Protein AF-A0A4Y2R152-F1 (afdb_monomer_lite)

Radius of gyration: 21.33 Å; chains: 1; bounding box: 51×37×57 Å

Structure (mmCIF, N/CA/C/O backbone):
data_AF-A0A4Y2R152-F1
#
_entry.id   AF-A0A4Y2R152-F1
#
loop_
_atom_site.group_PDB
_atom_site.id
_atom_site.type_symbol
_atom_site.label_atom_id
_atom_site.label_alt_id
_atom_site.label_comp_id
_atom_site.label_asym_id
_atom_site.label_entity_id
_atom_site.label_seq_id
_atom_site.pdbx_PDB_ins_code
_atom_site.Cartn_x
_atom_site.Cartn_y
_atom_site.Cartn_z
_atom_site.occupancy
_atom_site.B_iso_or_equiv
_atom_site.auth_seq_id
_atom_site.auth_comp_id
_atom_site.auth_asym_id
_atom_site.auth_atom_id
_atom_site.pdbx_PDB_model_num
ATOM 1 N N . MET A 1 1 ? 1.418 16.560 16.312 1.00 40.25 1 MET A N 1
ATOM 2 C CA . MET A 1 1 ? 2.586 15.741 16.693 1.00 40.25 1 MET A CA 1
ATOM 3 C C . MET A 1 1 ? 2.207 14.306 16.351 1.00 40.25 1 MET A C 1
ATOM 5 O O . MET A 1 1 ? 1.566 13.655 17.155 1.00 40.25 1 MET A O 1
ATOM 9 N N . PHE A 1 2 ? 2.409 13.888 15.096 1.00 43.62 2 PHE A N 1
ATOM 10 C CA . PHE A 1 2 ? 2.055 12.534 14.655 1.00 43.62 2 PHE A CA 1
ATOM 11 C C . PHE A 1 2 ? 3.005 11.561 15.354 1.00 43.62 2 PHE A C 1
ATOM 13 O O . PHE A 1 2 ? 4.214 11.635 15.132 1.00 43.62 2 PHE A O 1
ATOM 20 N N . GLU A 1 3 ? 2.497 10.701 16.233 1.00 47.91 3 GLU A N 1
ATOM 21 C CA . GLU A 1 3 ? 3.301 9.634 16.822 1.00 47.91 3 GLU A CA 1
ATOM 22 C C . GLU A 1 3 ? 3.741 8.661 15.717 1.00 47.91 3 GLU A C 1
ATOM 24 O O . GLU A 1 3 ? 3.000 7.798 15.260 1.00 47.91 3 GLU A O 1
ATOM 29 N N . VAL A 1 4 ? 4.968 8.867 15.239 1.00 63.56 4 VAL A N 1
ATOM 30 C CA . VAL A 1 4 ? 5.938 7.840 14.827 1.00 63.56 4 VAL A CA 1
ATOM 31 C C . VAL A 1 4 ? 5.368 6.663 14.007 1.00 63.56 4 VAL A C 1
ATOM 33 O O . VAL A 1 4 ? 5.705 5.505 14.231 1.00 63.56 4 VAL A O 1
ATOM 36 N N . GLY A 1 5 ? 4.559 6.943 12.980 1.00 70.25 5 GLY A N 1
ATOM 37 C CA . GLY A 1 5 ? 4.164 5.956 11.963 1.00 70.25 5 GLY A CA 1
ATOM 38 C C . GLY A 1 5 ? 2.904 5.142 12.239 1.00 70.25 5 GLY A C 1
ATOM 39 O O . GLY A 1 5 ? 2.710 4.129 11.572 1.00 70.25 5 GLY A O 1
ATOM 40 N N . LYS A 1 6 ? 2.044 5.568 13.167 1.00 85.50 6 LYS A N 1
ATOM 41 C CA . LYS A 1 6 ? 0.683 5.037 13.300 1.00 85.50 6 LYS A CA 1
ATOM 42 C C . LYS A 1 6 ? -0.339 6.159 13.120 1.00 85.50 6 LYS A C 1
ATOM 44 O O . LYS A 1 6 ? -0.230 7.201 13.759 1.00 85.50 6 LYS A O 1
ATOM 49 N N . LEU A 1 7 ? -1.340 5.927 12.278 1.00 86.75 7 LEU A N 1
ATOM 50 C CA . LEU A 1 7 ? -2.557 6.731 12.209 1.00 86.75 7 LEU A CA 1
ATOM 51 C C .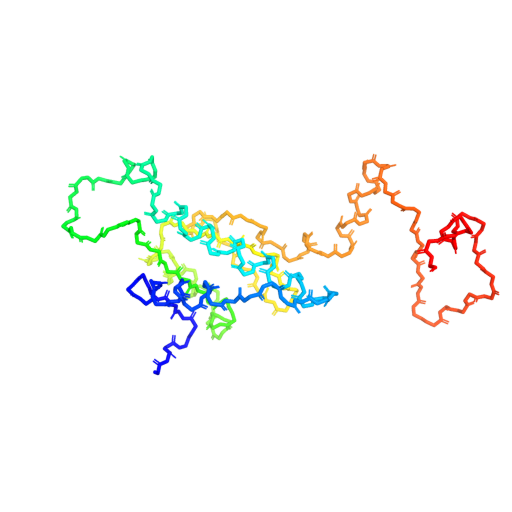 LEU A 1 7 ? -3.688 5.897 12.812 1.00 86.75 7 LEU A C 1
ATOM 53 O O . LEU A 1 7 ? -3.986 4.817 12.302 1.00 86.75 7 LEU A O 1
ATOM 57 N N . SER A 1 8 ? -4.259 6.358 13.922 1.00 86.38 8 SER A N 1
ATOM 58 C CA . SER A 1 8 ? -5.333 5.643 14.613 1.00 86.38 8 SER A CA 1
ATOM 59 C C . SER A 1 8 ? -6.694 5.869 13.959 1.00 86.38 8 SER A C 1
ATOM 61 O O . SER A 1 8 ? -6.887 6.885 13.283 1.00 86.38 8 SER A O 1
ATOM 63 N N . ASP A 1 9 ? -7.648 4.981 14.240 1.00 84.75 9 ASP A N 1
ATOM 64 C CA . ASP A 1 9 ? -9.038 5.066 13.758 1.00 84.75 9 ASP A CA 1
ATOM 65 C C . ASP A 1 9 ? -9.694 6.451 13.967 1.00 84.75 9 ASP A C 1
ATOM 67 O O . ASP A 1 9 ? -10.354 6.980 13.071 1.00 84.75 9 ASP A O 1
ATOM 71 N N . GLU A 1 10 ? -9.426 7.102 15.104 1.00 84.56 10 GLU A N 1
ATOM 72 C CA . GLU A 1 10 ? -9.944 8.443 15.433 1.00 84.56 10 GLU A CA 1
ATOM 73 C C . GLU A 1 10 ? -9.416 9.533 14.486 1.00 84.56 10 GLU A C 1
ATOM 75 O O . GLU A 1 10 ? -10.119 10.465 14.099 1.00 84.56 10 GLU A O 1
ATOM 80 N N . SER A 1 11 ? -8.147 9.420 14.091 1.00 86.12 11 SER A N 1
ATOM 81 C CA . SER A 1 11 ? -7.490 10.371 13.185 1.00 86.12 11 SER A CA 1
ATOM 82 C C . SER A 1 11 ? -7.744 10.073 11.704 1.00 86.12 11 SER A C 1
ATOM 84 O O . SER A 1 11 ? -7.442 10.899 10.840 1.00 86.12 11 SER A O 1
ATOM 86 N N . LEU A 1 12 ? -8.319 8.907 11.410 1.00 87.44 12 LEU A N 1
ATOM 87 C CA . LEU A 1 12 ? -8.522 8.407 10.060 1.00 87.44 12 LEU A CA 1
ATOM 88 C C . LEU A 1 12 ? -9.594 9.196 9.302 1.00 87.44 12 LEU A C 1
ATOM 90 O O . LEU A 1 12 ? -9.449 9.415 8.105 1.00 87.44 12 LEU A O 1
ATOM 94 N N . GLU A 1 13 ? -10.625 9.697 9.990 1.00 86.62 13 GLU A N 1
ATOM 95 C CA . GLU A 1 13 ? -11.673 10.510 9.353 1.00 86.62 13 GLU A CA 1
ATOM 96 C C . GLU A 1 13 ? -11.115 11.843 8.836 1.00 86.62 13 GLU A C 1
ATOM 98 O O . GLU A 1 13 ? -11.356 12.227 7.694 1.00 86.62 13 GLU A O 1
ATOM 103 N N . SER A 1 14 ? -10.282 12.508 9.642 1.00 89.00 14 SER A N 1
ATOM 104 C CA . SER A 1 14 ? -9.579 13.731 9.232 1.00 89.00 14 SER A CA 1
ATOM 105 C C . SER A 1 14 ? -8.681 13.479 8.015 1.00 89.00 14 SER A C 1
ATOM 107 O O . SER A 1 14 ? -8.673 14.256 7.062 1.00 89.00 14 SER A O 1
ATOM 109 N N . PHE A 1 15 ? -7.981 12.343 7.997 1.00 88.31 15 PHE A N 1
ATOM 110 C CA . PHE A 1 15 ? -7.154 11.944 6.861 1.00 88.31 15 PHE A CA 1
ATOM 111 C C . PHE A 1 15 ? -7.967 11.693 5.583 1.00 88.31 15 PHE A C 1
ATOM 113 O O . PHE A 1 15 ? -7.545 12.119 4.511 1.00 88.31 15 PHE A O 1
ATOM 120 N N . LEU A 1 16 ? -9.139 11.055 5.680 1.00 87.75 16 LEU A N 1
ATOM 121 C CA . LEU A 1 16 ? -10.025 10.841 4.529 1.00 87.75 16 LEU A CA 1
ATOM 122 C C . LEU A 1 16 ? -10.530 12.164 3.941 1.00 87.75 16 LEU A C 1
ATOM 124 O O . LEU A 1 16 ? -10.544 12.311 2.720 1.00 87.75 16 LEU A O 1
ATOM 128 N N . VAL A 1 17 ? -10.874 13.135 4.794 1.00 87.62 17 VAL A N 1
ATOM 129 C CA . VAL A 1 17 ? -11.277 14.483 4.361 1.00 87.62 17 VAL A CA 1
ATOM 130 C C . VAL A 1 17 ? -10.134 15.199 3.637 1.00 87.62 17 VAL A C 1
ATOM 132 O O . VAL A 1 17 ? -10.364 15.861 2.628 1.00 87.62 17 VAL A O 1
ATOM 135 N N . GLU A 1 18 ? -8.890 15.068 4.107 1.00 87.12 18 GLU A N 1
ATOM 136 C CA . GLU A 1 18 ? -7.734 15.631 3.395 1.00 87.12 18 GLU A CA 1
ATOM 137 C C . GLU A 1 18 ? -7.451 14.906 2.069 1.00 87.12 18 GLU A C 1
ATOM 139 O O . GLU A 1 18 ? -7.134 15.563 1.078 1.00 87.12 18 GLU A O 1
ATOM 144 N N . LEU A 1 19 ? -7.617 13.577 2.012 1.00 85.44 19 LEU A N 1
ATOM 145 C CA . LEU A 1 19 ? -7.485 12.806 0.770 1.00 85.44 19 LEU A CA 1
ATOM 146 C C . LEU A 1 19 ? -8.536 13.194 -0.281 1.00 85.44 19 LEU A C 1
ATOM 148 O O . LEU A 1 19 ? -8.256 13.117 -1.474 1.00 85.44 19 LEU A O 1
ATOM 152 N N . GLU A 1 20 ? -9.730 13.621 0.131 1.00 83.12 20 GLU A N 1
ATOM 153 C CA . GLU A 1 20 ? -10.797 14.053 -0.781 1.00 83.12 20 GLU A CA 1
ATOM 154 C C . GLU A 1 20 ? -10.487 15.385 -1.480 1.00 83.12 20 GLU A C 1
ATOM 156 O O . GLU A 1 20 ? -10.918 15.613 -2.609 1.00 83.12 20 GLU A O 1
ATOM 161 N N . LYS A 1 21 ? -9.673 16.246 -0.859 1.00 83.19 21 LYS A N 1
ATOM 162 C CA . LYS A 1 21 ? -9.247 17.524 -1.457 1.00 83.19 21 LYS A CA 1
ATOM 163 C C . LYS A 1 21 ? -8.238 17.349 -2.591 1.00 83.19 21 LYS A C 1
ATOM 165 O O . LYS A 1 21 ? -7.894 18.323 -3.263 1.00 83.19 21 LYS A O 1
ATOM 170 N N . ILE A 1 22 ? -7.725 16.138 -2.784 1.00 75.50 22 ILE A N 1
ATOM 171 C CA . ILE A 1 22 ? -6.732 15.847 -3.804 1.00 75.50 22 ILE A CA 1
ATOM 172 C C . ILE A 1 22 ? -7.417 15.826 -5.177 1.00 75.50 22 ILE A C 1
ATOM 174 O O . ILE A 1 22 ? -8.152 14.901 -5.512 1.00 75.50 22 ILE A O 1
ATOM 178 N N . ALA A 1 23 ? -7.176 16.865 -5.976 1.00 63.66 23 ALA A N 1
ATOM 179 C CA . ALA A 1 23 ? -7.683 16.967 -7.340 1.00 63.66 23 ALA A CA 1
ATOM 180 C C . ALA A 1 23 ? -6.833 16.140 -8.327 1.00 63.66 23 ALA A C 1
ATOM 182 O O . ALA A 1 23 ? -5.605 16.103 -8.220 1.00 63.66 23 ALA A O 1
ATOM 183 N N . ASP A 1 24 ? -7.488 15.525 -9.319 1.00 65.12 24 ASP A N 1
ATOM 184 C CA . ASP A 1 24 ? -6.868 14.761 -10.416 1.00 65.12 24 ASP A CA 1
ATOM 185 C C . ASP A 1 24 ? -6.163 15.705 -11.409 1.00 65.12 24 ASP A C 1
ATOM 187 O O . ASP A 1 24 ? -6.684 16.042 -12.470 1.00 65.12 24 ASP A O 1
ATOM 191 N N . VAL A 1 25 ? -4.998 16.225 -11.011 1.00 63.81 25 VAL A N 1
ATOM 192 C CA . VAL A 1 25 ? -4.198 17.189 -11.799 1.00 63.81 25 VAL A CA 1
ATOM 193 C C . VAL A 1 25 ? -2.814 16.615 -12.147 1.00 63.81 25 VAL A C 1
ATOM 195 O O . VAL A 1 25 ? -1.898 17.335 -12.533 1.00 63.81 25 VAL A O 1
ATOM 198 N N . GLY A 1 26 ? -2.616 15.304 -11.986 1.00 64.62 26 GLY A N 1
ATOM 199 C CA . GLY A 1 26 ? -1.330 14.657 -12.241 1.00 64.62 26 GLY A CA 1
ATOM 200 C C . GLY A 1 26 ? -1.158 14.202 -13.685 1.00 64.62 26 GLY A C 1
ATOM 201 O O . GLY A 1 26 ? -1.952 13.411 -14.185 1.00 64.62 26 GLY A O 1
ATOM 202 N N . GLU A 1 27 ? -0.058 14.593 -14.327 1.00 73.81 27 GLU A N 1
ATOM 203 C CA . GLU A 1 27 ? 0.436 13.928 -15.537 1.00 73.81 27 GLU A CA 1
ATOM 204 C C . GLU A 1 27 ? 1.519 12.889 -15.191 1.00 73.81 27 GLU A C 1
ATOM 206 O O . GLU A 1 27 ? 2.280 13.034 -14.231 1.00 73.81 27 GLU A O 1
ATOM 211 N N . GLY A 1 28 ? 1.599 11.812 -15.978 1.00 78.44 28 GLY A N 1
ATOM 212 C CA . GLY A 1 28 ? 2.668 10.814 -15.869 1.00 78.44 28 GLY A CA 1
ATOM 213 C C . GLY A 1 28 ? 2.684 10.044 -14.541 1.00 78.44 28 GLY A C 1
ATOM 214 O O . GLY A 1 28 ? 1.696 9.420 -14.156 1.00 78.44 28 GLY A O 1
ATOM 215 N N . GLU A 1 29 ? 3.832 10.035 -13.857 1.00 72.75 29 GLU A N 1
ATOM 216 C CA . GLU A 1 29 ? 4.016 9.310 -12.589 1.00 72.75 29 GLU A CA 1
ATOM 217 C C . GLU A 1 29 ? 3.182 9.895 -11.443 1.00 72.75 29 GLU A C 1
ATOM 219 O O . GLU A 1 29 ? 2.709 9.139 -10.597 1.00 72.75 29 GLU A O 1
ATOM 224 N N . ALA A 1 30 ? 2.927 11.209 -11.452 1.00 76.94 30 ALA A N 1
ATOM 225 C CA . ALA A 1 30 ? 2.092 11.871 -10.450 1.00 76.94 30 ALA A CA 1
ATOM 226 C C . ALA A 1 30 ? 0.670 11.292 -10.429 1.00 76.94 30 ALA A C 1
ATOM 228 O O . ALA A 1 30 ? 0.124 11.032 -9.359 1.00 76.94 30 ALA A O 1
ATOM 229 N N . ARG A 1 31 ? 0.116 10.990 -11.611 1.00 80.88 31 ARG A N 1
ATOM 230 C CA . ARG A 1 31 ? -1.199 10.352 -11.755 1.00 80.88 31 ARG A CA 1
ATOM 231 C C . ARG A 1 31 ? -1.295 9.018 -11.027 1.00 80.88 31 ARG A C 1
ATOM 233 O O . ARG A 1 31 ? -2.276 8.759 -10.347 1.00 80.88 31 ARG A O 1
ATOM 240 N N . ARG A 1 32 ? -0.243 8.198 -11.101 1.00 79.50 32 ARG A N 1
ATOM 241 C CA . ARG A 1 32 ? -0.225 6.886 -10.437 1.00 79.50 32 ARG A CA 1
ATOM 242 C C . ARG A 1 32 ? -0.304 7.024 -8.922 1.00 79.50 32 ARG A C 1
ATOM 244 O O . ARG A 1 32 ? -1.004 6.252 -8.278 1.00 79.50 32 ARG A O 1
ATOM 251 N N . TYR A 1 33 ? 0.380 8.013 -8.349 1.00 80.94 33 TYR A N 1
ATOM 252 C CA . TYR A 1 33 ? 0.277 8.283 -6.915 1.00 80.94 33 TYR A CA 1
ATOM 253 C C . TYR A 1 33 ? -1.129 8.751 -6.522 1.00 80.94 33 TYR A C 1
ATOM 255 O O . TYR A 1 33 ? -1.612 8.347 -5.465 1.00 80.94 33 TYR A O 1
ATOM 263 N N . PHE A 1 34 ? -1.808 9.523 -7.377 1.00 83.12 34 PHE A N 1
ATOM 264 C CA . PHE A 1 34 ? -3.213 9.882 -7.171 1.00 83.12 34 PHE A CA 1
ATOM 265 C C . PHE A 1 34 ? -4.129 8.658 -7.209 1.00 83.12 34 PHE A C 1
ATOM 267 O O . PHE A 1 34 ? -4.896 8.451 -6.270 1.00 83.12 34 PHE A O 1
ATOM 274 N N . ASP A 1 35 ? -3.983 7.795 -8.215 1.00 82.25 35 ASP A N 1
ATOM 275 C CA . ASP A 1 35 ? -4.747 6.547 -8.317 1.00 82.25 35 ASP A CA 1
ATOM 276 C C . ASP A 1 35 ? -4.546 5.662 -7.0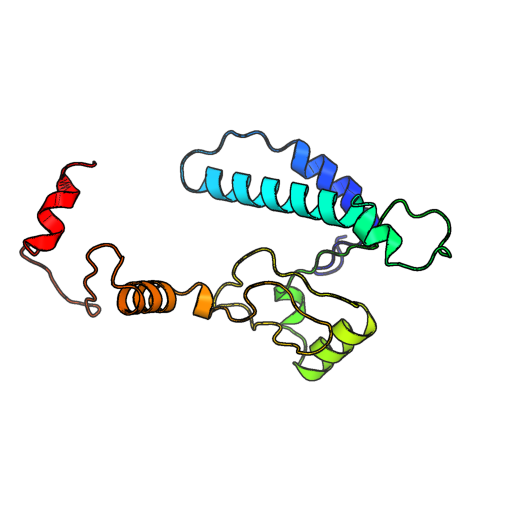72 1.00 82.25 35 ASP A C 1
ATOM 278 O O . ASP A 1 35 ? -5.497 5.097 -6.528 1.00 82.25 35 ASP A O 1
ATOM 282 N N . HIS A 1 36 ? -3.310 5.575 -6.568 1.00 83.81 36 HIS A N 1
ATOM 283 C CA . HIS A 1 36 ? -2.998 4.845 -5.339 1.00 83.81 36 HIS A CA 1
ATOM 284 C C . HIS A 1 36 ? -3.632 5.480 -4.095 1.00 83.81 36 HIS A C 1
ATOM 286 O O . HIS A 1 36 ? -4.157 4.756 -3.249 1.00 83.81 36 HIS A O 1
ATOM 292 N N . ALA A 1 37 ? -3.618 6.809 -3.978 1.00 84.12 37 ALA A N 1
ATOM 293 C CA . ALA A 1 37 ? -4.240 7.519 -2.863 1.00 84.12 37 ALA A CA 1
ATOM 294 C C . ALA A 1 37 ? -5.769 7.343 -2.849 1.00 84.12 37 ALA A C 1
ATOM 296 O O . ALA A 1 37 ? -6.351 7.083 -1.795 1.00 84.12 37 ALA A O 1
ATOM 297 N N . LEU A 1 38 ? -6.410 7.407 -4.020 1.00 85.62 38 LEU A N 1
ATOM 298 C CA . LEU A 1 38 ? -7.844 7.151 -4.176 1.00 85.62 38 LEU A CA 1
ATOM 299 C C . LEU A 1 38 ? -8.195 5.695 -3.847 1.00 85.62 38 LEU A C 1
ATOM 301 O O . LEU A 1 38 ? -9.127 5.443 -3.089 1.00 85.62 38 LEU A O 1
ATOM 305 N N . SER A 1 39 ? -7.404 4.734 -4.333 1.00 86.88 39 SER A N 1
ATOM 306 C CA . SER A 1 39 ? -7.598 3.315 -4.013 1.00 86.88 39 SER A CA 1
ATOM 307 C C . SER A 1 39 ? -7.443 3.032 -2.514 1.00 86.88 39 SER A C 1
ATOM 309 O O . SER A 1 39 ? -8.229 2.272 -1.939 1.00 86.88 39 SER A O 1
ATOM 311 N N . LEU A 1 40 ? -6.481 3.683 -1.850 1.00 87.25 40 LEU A N 1
ATOM 312 C CA . LEU A 1 40 ? -6.315 3.602 -0.400 1.00 87.25 40 LEU A CA 1
ATOM 313 C C . LEU A 1 40 ? -7.543 4.157 0.333 1.00 87.25 40 LEU A C 1
ATOM 315 O O . LEU A 1 40 ? -8.053 3.493 1.235 1.00 87.25 40 LEU A O 1
ATOM 319 N N . ARG A 1 41 ? -8.044 5.331 -0.074 1.00 87.88 41 ARG A N 1
ATOM 320 C CA . ARG A 1 41 ? -9.266 5.936 0.481 1.00 87.88 41 ARG A CA 1
ATOM 321 C C . ARG A 1 41 ? -10.448 4.980 0.372 1.00 87.88 41 ARG A C 1
ATOM 323 O O . ARG A 1 41 ? -11.088 4.689 1.378 1.00 87.88 41 ARG A O 1
ATOM 330 N N . ASP A 1 42 ? -10.717 4.480 -0.828 1.00 88.50 42 ASP A N 1
ATOM 331 C CA . ASP A 1 42 ? -11.870 3.617 -1.088 1.00 88.50 42 ASP A CA 1
ATOM 332 C C . ASP A 1 42 ? -11.776 2.318 -0.285 1.00 88.50 42 ASP A C 1
ATOM 334 O O . ASP A 1 42 ? -12.774 1.848 0.259 1.00 88.50 42 ASP A O 1
ATOM 338 N N . THR A 1 43 ? -10.563 1.787 -0.117 1.00 88.88 43 THR A N 1
ATOM 339 C CA . THR A 1 43 ? -10.330 0.604 0.716 1.00 88.88 43 THR A CA 1
ATOM 340 C C . THR A 1 43 ? -10.574 0.881 2.195 1.00 88.88 43 THR A C 1
ATOM 342 O O . THR A 1 43 ? -11.235 0.089 2.859 1.00 88.88 43 THR A O 1
ATOM 345 N N . ILE A 1 44 ? -10.090 2.009 2.721 1.00 88.75 44 ILE A N 1
ATOM 346 C CA . ILE A 1 44 ? -10.346 2.414 4.109 1.00 88.75 44 ILE A CA 1
ATOM 347 C C . ILE A 1 44 ? -11.852 2.577 4.347 1.00 88.75 44 ILE A C 1
ATOM 349 O O . ILE A 1 44 ? -12.386 2.057 5.325 1.00 88.75 44 ILE A O 1
ATOM 353 N N . VAL A 1 45 ? -12.548 3.268 3.441 1.00 88.06 45 VAL A N 1
ATOM 354 C CA . VAL A 1 45 ? -13.999 3.481 3.527 1.00 88.06 45 VAL A CA 1
ATOM 355 C C . VAL A 1 45 ? -14.742 2.148 3.483 1.00 88.06 45 VAL A C 1
ATOM 357 O O . VAL A 1 45 ? -15.632 1.926 4.303 1.00 88.06 45 VAL A O 1
ATOM 360 N N . PHE A 1 46 ? -14.351 1.248 2.579 1.00 88.25 46 PHE A N 1
ATOM 361 C CA . PHE A 1 46 ? -14.920 -0.092 2.485 1.00 88.25 46 PHE A CA 1
ATOM 362 C C . PHE A 1 46 ? -14.716 -0.880 3.781 1.00 88.25 46 PHE A C 1
ATOM 364 O O . PHE A 1 46 ? -15.681 -1.385 4.342 1.00 88.25 46 PHE A O 1
ATOM 371 N N . LEU A 1 47 ? -13.490 -0.943 4.303 1.00 86.56 47 LEU A N 1
ATOM 372 C CA . LEU A 1 47 ? -13.190 -1.698 5.522 1.00 86.56 47 LEU A CA 1
ATOM 373 C C . LEU A 1 47 ? -13.947 -1.165 6.746 1.00 86.56 47 LEU A C 1
ATOM 375 O O . LEU A 1 47 ? -14.395 -1.961 7.566 1.00 86.56 47 LEU A O 1
ATOM 379 N N . ARG A 1 48 ? -14.130 0.158 6.862 1.00 84.25 48 ARG A N 1
ATOM 380 C CA . ARG A 1 48 ? -14.848 0.763 7.997 1.00 84.25 48 ARG A CA 1
ATOM 381 C C . ARG A 1 48 ? -16.364 0.636 7.894 1.00 84.25 48 ARG A C 1
ATOM 383 O O . ARG A 1 48 ? -17.011 0.432 8.916 1.00 84.25 48 ARG A O 1
ATOM 390 N N . ARG A 1 49 ? -16.927 0.806 6.692 1.00 83.75 49 ARG A N 1
ATOM 391 C CA . ARG A 1 49 ? -18.378 0.956 6.472 1.00 83.75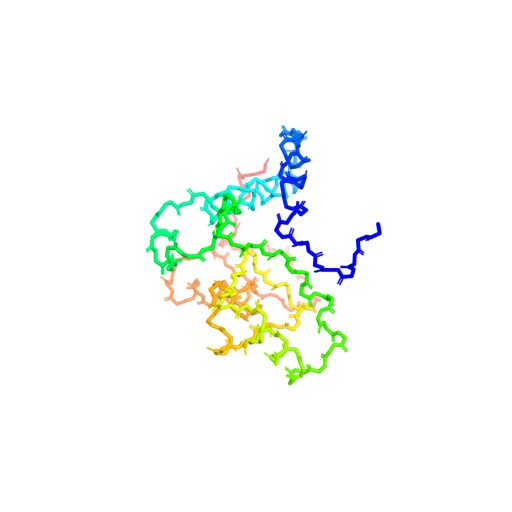 49 ARG A CA 1
ATOM 392 C C . ARG A 1 49 ? -19.056 -0.289 5.898 1.00 83.75 49 ARG A C 1
ATOM 394 O O . ARG A 1 49 ? -20.249 -0.228 5.615 1.00 83.75 49 ARG A O 1
ATOM 401 N N . ASN A 1 50 ? -18.337 -1.394 5.690 1.00 84.19 50 ASN A N 1
ATOM 402 C CA . ASN A 1 50 ? -18.946 -2.615 5.169 1.00 84.19 50 ASN A CA 1
ATOM 403 C C . ASN A 1 50 ? -19.766 -3.329 6.268 1.00 84.19 50 ASN A C 1
ATOM 405 O O . ASN A 1 50 ? -19.180 -3.855 7.219 1.00 84.19 50 ASN A O 1
ATOM 409 N N . PRO A 1 51 ? -21.105 -3.400 6.131 1.00 77.31 51 PRO A N 1
ATOM 410 C CA . PRO A 1 51 ? -21.978 -3.993 7.141 1.00 77.31 51 PRO A CA 1
ATOM 411 C C . PRO A 1 51 ? -21.768 -5.503 7.303 1.00 77.31 51 PRO A C 1
ATOM 413 O O . PRO A 1 51 ? -21.977 -6.025 8.393 1.00 77.31 51 PRO A O 1
ATOM 416 N N . GLU A 1 52 ? -21.320 -6.209 6.261 1.00 79.06 52 GLU A N 1
ATOM 417 C CA . GLU A 1 52 ? -21.045 -7.649 6.333 1.00 79.06 52 GLU A CA 1
ATOM 418 C C . GLU A 1 52 ? -19.827 -7.936 7.214 1.00 79.06 52 GLU A C 1
ATOM 420 O O . GLU A 1 52 ? -19.842 -8.874 8.005 1.00 79.06 52 GLU A O 1
ATOM 425 N N . LEU A 1 53 ? -18.796 -7.087 7.130 1.00 75.06 53 LEU A N 1
ATOM 426 C CA . LEU A 1 53 ? -17.624 -7.186 8.002 1.00 75.06 53 LEU A CA 1
ATOM 427 C C . LEU A 1 53 ? -17.971 -6.815 9.446 1.00 75.06 53 LEU A C 1
ATOM 429 O O . LEU A 1 53 ? -17.445 -7.429 10.371 1.00 75.06 53 LEU A O 1
ATOM 433 N N . MET A 1 54 ? -18.878 -5.851 9.640 1.00 69.06 54 MET A N 1
ATOM 434 C CA . MET A 1 54 ? -19.349 -5.459 10.970 1.00 69.06 54 MET A CA 1
ATOM 435 C C . MET A 1 54 ? -20.192 -6.551 11.635 1.00 69.06 54 MET A C 1
ATOM 437 O O . MET A 1 54 ? -20.007 -6.799 12.822 1.00 69.06 54 MET A O 1
ATOM 441 N N . ALA A 1 55 ? -21.050 -7.243 10.879 1.00 67.12 55 ALA A N 1
ATOM 442 C CA . ALA A 1 55 ? -21.896 -8.329 11.383 1.00 67.12 55 ALA A CA 1
ATOM 443 C C . ALA A 1 55 ? -21.098 -9.543 11.899 1.00 67.12 55 ALA A C 1
ATOM 445 O O . ALA A 1 55 ? -21.608 -10.329 12.692 1.00 67.12 55 ALA A O 1
ATOM 446 N N . CYS A 1 56 ? -19.844 -9.707 11.464 1.00 60.72 56 CYS A N 1
ATOM 447 C CA . CYS A 1 56 ? -18.940 -10.746 11.962 1.00 60.72 56 CYS A CA 1
ATOM 448 C C . CYS A 1 56 ? -18.260 -10.393 13.298 1.00 60.72 56 CYS A C 1
ATOM 450 O O . CYS A 1 56 ? -17.584 -11.244 13.876 1.00 60.72 56 CYS A O 1
ATOM 452 N N . THR A 1 57 ? -18.401 -9.158 13.782 1.00 61.88 57 THR A N 1
ATOM 453 C CA . THR A 1 57 ? -17.833 -8.681 15.051 1.00 61.88 57 THR A CA 1
ATOM 454 C C . THR A 1 57 ? -18.952 -8.498 16.070 1.00 61.88 57 THR A C 1
ATOM 456 O O . THR A 1 57 ? -19.842 -7.688 15.853 1.00 61.88 57 THR A O 1
ATOM 459 N N . ASP A 1 58 ? -18.901 -9.254 17.171 1.00 55.12 58 ASP A N 1
ATOM 460 C CA . ASP A 1 58 ? -19.948 -9.310 18.200 1.00 55.12 58 ASP A CA 1
ATOM 461 C C . ASP A 1 58 ? -20.518 -7.934 18.609 1.00 55.12 58 ASP A C 1
ATOM 463 O O . ASP A 1 58 ? -19.781 -6.989 18.905 1.00 55.12 58 ASP A O 1
ATOM 467 N N . GLU A 1 59 ? -21.850 -7.900 18.705 1.00 50.12 59 GLU A N 1
ATOM 468 C CA . GLU A 1 59 ? -22.824 -6.817 18.958 1.00 50.12 59 GLU A CA 1
ATOM 469 C C . GLU A 1 59 ? -22.597 -5.897 20.190 1.00 50.12 59 GLU A C 1
ATOM 471 O O . GLU A 1 59 ? -23.520 -5.220 20.633 1.00 50.12 59 GLU A O 1
ATOM 476 N N . ASN A 1 60 ? -21.408 -5.844 20.803 1.00 49.62 60 ASN A N 1
ATOM 477 C CA . ASN A 1 60 ? -21.250 -5.338 22.177 1.00 49.62 60 ASN A CA 1
ATOM 478 C C . ASN A 1 60 ? -20.211 -4.223 22.397 1.00 49.62 60 ASN A C 1
ATOM 480 O O . ASN A 1 60 ? -19.700 -4.065 23.509 1.00 49.62 60 ASN A O 1
ATOM 484 N N . LYS A 1 61 ? -19.904 -3.397 21.389 1.00 51.81 61 LYS A N 1
ATOM 485 C CA . LYS A 1 61 ? -19.103 -2.176 21.601 1.00 51.81 61 LYS A CA 1
ATOM 486 C C . LYS A 1 61 ? -19.864 -0.916 21.207 1.00 51.81 61 LYS A C 1
ATOM 488 O O . LYS A 1 61 ? -20.030 -0.592 20.039 1.00 51.81 61 LYS A O 1
ATOM 493 N N . ASN A 1 62 ? -20.298 -0.211 22.249 1.00 43.72 62 ASN A N 1
ATOM 494 C CA . ASN A 1 62 ? -20.847 1.138 22.244 1.00 43.72 62 ASN A CA 1
ATOM 495 C C . ASN A 1 62 ? -20.180 2.064 21.208 1.00 43.72 62 ASN A C 1
ATOM 497 O O . ASN A 1 62 ? -19.030 2.461 21.372 1.00 43.72 62 ASN A O 1
ATOM 501 N N . GLY A 1 63 ? -20.956 2.498 20.215 1.00 46.91 63 GLY A N 1
ATOM 502 C CA . GLY A 1 63 ? -20.909 3.868 19.696 1.00 46.91 63 GLY A CA 1
ATOM 503 C C . GLY A 1 63 ? -19.767 4.297 18.768 1.00 46.91 63 GLY A C 1
ATOM 504 O O . GLY A 1 63 ? -19.826 5.433 18.305 1.00 46.91 63 GLY A O 1
ATOM 505 N N . SER A 1 64 ? -18.771 3.467 18.441 1.00 48.75 64 SER A N 1
ATOM 506 C CA . SER A 1 64 ? -17.785 3.815 17.399 1.00 48.75 64 SER A CA 1
ATOM 507 C C . SER A 1 64 ? -18.266 3.324 16.030 1.00 48.75 64 SER A C 1
ATOM 509 O O . SER A 1 64 ? -18.478 2.131 15.834 1.00 48.75 64 SER A O 1
ATOM 511 N N . ALA A 1 65 ? -18.463 4.242 15.086 1.00 53.94 65 ALA A N 1
ATOM 512 C CA . ALA A 1 65 ? -19.182 4.052 13.821 1.00 53.94 65 ALA A CA 1
ATOM 513 C C . ALA A 1 65 ? -18.466 3.203 12.733 1.00 53.94 65 ALA A C 1
ATOM 515 O O . ALA A 1 65 ? -18.535 3.542 11.552 1.00 53.94 65 ALA A O 1
ATOM 516 N N . GLY A 1 66 ? -17.792 2.103 13.088 1.00 61.84 66 GLY A N 1
ATOM 517 C CA . GLY A 1 66 ? -17.162 1.198 12.119 1.00 61.84 66 GLY A CA 1
ATOM 518 C C . GLY A 1 66 ? -16.208 0.169 12.730 1.00 61.84 66 GLY A C 1
ATOM 519 O O . GLY A 1 66 ? -15.975 0.152 13.940 1.00 61.84 66 GLY A O 1
ATOM 520 N N . LEU A 1 67 ? -15.645 -0.692 11.874 1.00 73.00 67 LEU A N 1
ATOM 521 C CA . LEU A 1 67 ? -14.533 -1.582 12.225 1.00 73.00 67 LEU A CA 1
ATOM 522 C C . LEU A 1 67 ? -13.311 -0.733 12.622 1.00 73.00 67 LEU A C 1
ATOM 524 O O . LEU A 1 67 ? -12.889 0.117 11.839 1.00 73.00 67 LEU A O 1
ATOM 528 N N . GLY A 1 68 ? -12.738 -0.966 13.809 1.00 83.25 68 GLY A N 1
ATOM 529 C CA . GLY A 1 68 ? -11.557 -0.229 14.271 1.00 83.25 68 GLY A CA 1
ATOM 530 C C . GLY A 1 68 ? -10.360 -0.476 13.353 1.00 83.25 68 GLY A C 1
ATOM 531 O O . GLY A 1 68 ? -9.860 -1.602 13.283 1.00 83.25 68 GLY A O 1
ATOM 532 N N . LEU A 1 69 ? -9.919 0.564 12.642 1.00 87.69 69 LEU A N 1
ATOM 533 C CA . LEU A 1 69 ? -8.888 0.473 11.614 1.00 87.69 69 LEU A CA 1
ATOM 534 C C . LEU A 1 69 ? -7.742 1.446 11.901 1.00 87.69 69 LEU A C 1
ATOM 536 O O . LEU A 1 69 ? -7.942 2.652 11.991 1.00 87.69 69 LEU A O 1
ATOM 540 N N . ASP A 1 70 ? -6.519 0.922 11.946 1.00 89.12 70 ASP A N 1
ATOM 541 C CA . ASP A 1 70 ? -5.307 1.724 12.097 1.00 89.12 70 ASP A CA 1
ATOM 542 C C . ASP A 1 70 ? -4.417 1.581 10.853 1.00 89.12 70 ASP A C 1
ATOM 544 O O . ASP A 1 70 ? -4.208 0.473 10.351 1.00 89.12 70 ASP A O 1
ATOM 548 N N . LEU A 1 71 ? -3.839 2.687 10.376 1.00 88.00 71 LEU A N 1
ATOM 549 C CA . LEU A 1 71 ? -2.797 2.648 9.347 1.00 88.00 71 LEU A CA 1
ATOM 550 C C . LEU A 1 71 ? -1.421 2.638 10.006 1.00 88.00 71 LEU A C 1
ATOM 552 O O . LEU A 1 71 ? -1.094 3.503 10.821 1.00 88.00 71 LEU A O 1
ATOM 556 N N . LEU A 1 72 ? -0.590 1.678 9.610 1.00 84.56 72 LEU A N 1
ATOM 557 C CA . LEU A 1 72 ? 0.778 1.535 10.094 1.00 84.56 72 LEU A CA 1
ATOM 558 C C . LEU A 1 72 ? 1.778 1.753 8.970 1.00 84.56 72 LEU A C 1
ATOM 560 O O . LEU A 1 72 ? 1.689 1.150 7.903 1.00 84.56 72 LEU A O 1
ATOM 564 N N . ARG A 1 73 ? 2.786 2.568 9.256 1.00 81.94 73 ARG A N 1
ATOM 565 C CA . ARG A 1 73 ? 3.970 2.723 8.426 1.00 81.94 73 ARG A CA 1
ATOM 566 C C . ARG A 1 73 ? 4.988 1.646 8.796 1.00 81.94 73 ARG A C 1
ATOM 568 O O . ARG A 1 73 ? 5.552 1.676 9.890 1.00 81.94 73 ARG A O 1
ATOM 575 N N . CYS A 1 74 ? 5.247 0.711 7.885 1.00 76.69 74 CYS A N 1
ATOM 576 C CA . CYS A 1 74 ? 6.160 -0.408 8.131 1.00 76.69 74 CYS A CA 1
ATOM 577 C C . CYS A 1 74 ? 7.591 0.046 8.466 1.00 76.69 74 CYS A C 1
ATOM 579 O O . CYS A 1 74 ? 8.270 -0.614 9.247 1.00 76.69 74 CYS A O 1
ATOM 581 N N . GLU A 1 75 ? 8.048 1.184 7.942 1.00 77.44 75 GLU A N 1
ATOM 582 C CA . GLU A 1 75 ? 9.381 1.728 8.229 1.00 77.44 75 GLU A CA 1
ATOM 583 C C . GLU A 1 75 ? 9.565 2.084 9.707 1.00 77.44 75 GLU A C 1
ATOM 585 O O . GLU A 1 75 ? 10.652 1.910 10.250 1.00 77.44 75 GLU A O 1
ATOM 590 N N . SER A 1 76 ? 8.500 2.494 10.400 1.00 79.00 76 SER A N 1
ATOM 591 C CA . SER A 1 76 ? 8.568 2.761 11.841 1.00 79.00 76 SER A CA 1
ATOM 592 C C . SER A 1 76 ? 8.781 1.492 12.671 1.00 79.00 76 SER A C 1
ATOM 594 O O . SER A 1 76 ? 9.284 1.569 13.790 1.00 79.00 76 SER A O 1
ATOM 596 N N . LEU A 1 77 ? 8.445 0.319 12.122 1.00 77.44 77 LEU A N 1
ATOM 597 C CA . LEU A 1 77 ? 8.666 -0.978 12.763 1.00 77.44 77 LEU A CA 1
ATOM 598 C C . LEU A 1 77 ? 10.074 -1.537 12.501 1.00 77.44 77 LEU A C 1
ATOM 600 O O . LEU A 1 77 ? 10.462 -2.499 13.155 1.00 77.44 77 LEU A O 1
ATOM 604 N N . GLN A 1 78 ? 10.858 -0.951 11.585 1.00 73.81 78 GLN A N 1
ATOM 605 C CA . GLN A 1 78 ? 12.198 -1.456 11.239 1.00 73.81 78 GLN A CA 1
ATOM 606 C C . GLN A 1 78 ? 13.212 -1.331 12.377 1.00 73.81 78 GLN A C 1
ATOM 608 O O . GLN A 1 78 ? 14.154 -2.117 12.445 1.00 73.81 78 GLN A O 1
ATOM 613 N N . ASN A 1 79 ? 13.017 -0.361 13.272 1.00 76.81 79 ASN A N 1
ATOM 614 C CA . ASN A 1 79 ? 13.879 -0.170 14.439 1.00 76.81 79 ASN A CA 1
ATOM 615 C C . ASN A 1 79 ? 13.666 -1.247 15.516 1.00 76.81 79 ASN A C 1
ATOM 617 O O . ASN A 1 79 ? 14.458 -1.333 16.452 1.00 76.81 79 ASN A O 1
ATOM 621 N N . LEU A 1 80 ? 12.596 -2.043 15.407 1.00 77.75 80 LEU A N 1
ATOM 622 C CA . LEU A 1 80 ? 12.296 -3.136 16.323 1.00 77.75 80 LEU A CA 1
ATOM 623 C C . LEU A 1 80 ? 12.904 -4.443 15.810 1.00 77.75 80 LEU A C 1
ATOM 625 O O . LEU A 1 80 ? 12.954 -4.724 14.610 1.00 77.75 80 LEU A O 1
ATOM 629 N N . ASP A 1 81 ? 13.322 -5.288 16.743 1.00 81.81 81 ASP A N 1
ATOM 630 C CA . ASP A 1 81 ? 13.643 -6.673 16.448 1.00 81.81 81 ASP A CA 1
ATOM 631 C C . ASP A 1 81 ? 12.391 -7.436 15.983 1.00 81.81 81 ASP A C 1
ATOM 633 O O . ASP A 1 81 ? 11.245 -7.076 16.275 1.00 81.81 81 ASP A O 1
ATOM 637 N N . GLN A 1 82 ? 12.610 -8.507 15.221 1.00 76.88 82 GLN A N 1
ATOM 638 C CA . GLN A 1 82 ? 11.526 -9.261 14.592 1.00 76.88 82 GLN A CA 1
ATOM 639 C C . GLN A 1 82 ? 10.568 -9.876 15.622 1.00 76.88 82 GLN A C 1
ATOM 641 O O . GLN A 1 82 ? 9.362 -9.936 15.374 1.00 76.88 82 GLN A O 1
ATOM 646 N N . GLU A 1 83 ? 11.083 -10.301 16.775 1.00 82.00 83 GLU A N 1
ATOM 647 C CA . GLU A 1 83 ? 10.283 -10.917 17.830 1.00 82.00 83 GLU A CA 1
ATOM 648 C C . GLU A 1 83 ? 9.390 -9.879 18.518 1.00 82.00 83 GLU A C 1
ATOM 650 O O . GLU A 1 83 ? 8.178 -10.082 18.628 1.00 82.00 83 GLU A O 1
ATOM 655 N N . THR A 1 84 ? 9.940 -8.720 18.888 1.00 83.31 84 THR A N 1
ATOM 656 C CA . THR A 1 84 ? 9.155 -7.611 19.452 1.00 83.31 84 THR A CA 1
ATOM 657 C C . THR A 1 84 ? 8.121 -7.079 18.467 1.00 83.31 84 THR A C 1
ATOM 659 O O . THR A 1 84 ? 6.972 -6.866 18.856 1.00 83.31 84 THR A O 1
ATOM 662 N N . CYS A 1 85 ? 8.484 -6.912 17.191 1.00 82.38 85 CYS A N 1
ATOM 663 C CA . CYS A 1 85 ? 7.552 -6.480 16.149 1.00 82.38 85 CYS A CA 1
ATOM 664 C C . CYS A 1 85 ? 6.380 -7.465 16.011 1.00 82.38 85 CYS A C 1
ATOM 666 O O . CYS A 1 85 ? 5.215 -7.067 16.080 1.00 82.38 85 CYS A O 1
ATOM 668 N N . SER A 1 86 ? 6.673 -8.766 15.934 1.00 82.69 86 SER A N 1
ATOM 669 C CA . SER A 1 86 ? 5.645 -9.810 15.839 1.00 82.69 86 SER A CA 1
ATOM 670 C C . SER A 1 86 ? 4.746 -9.835 17.078 1.00 82.69 86 SER A C 1
ATOM 672 O O . SER A 1 86 ? 3.526 -9.944 16.956 1.00 82.69 86 SER A O 1
ATOM 674 N N . ARG A 1 87 ? 5.309 -9.684 18.283 1.00 84.56 87 ARG A N 1
ATOM 675 C CA . ARG A 1 87 ? 4.538 -9.622 19.538 1.00 84.56 87 ARG A CA 1
ATOM 676 C C . ARG A 1 87 ? 3.640 -8.391 19.606 1.00 84.56 87 ARG A C 1
ATOM 678 O O . ARG A 1 87 ? 2.499 -8.502 20.047 1.00 84.56 87 ARG A O 1
ATOM 685 N N . LEU A 1 88 ? 4.134 -7.234 19.169 1.00 85.81 88 LEU A N 1
ATOM 686 C CA . LEU A 1 88 ? 3.361 -5.995 19.115 1.00 85.81 88 LEU A CA 1
ATOM 687 C C . LEU A 1 88 ? 2.182 -6.137 18.154 1.00 85.81 88 LEU A C 1
ATOM 689 O O . LEU A 1 88 ? 1.064 -5.770 18.513 1.00 85.81 88 LEU A O 1
ATOM 693 N N . LEU A 1 89 ? 2.416 -6.689 16.963 1.00 85.38 89 LEU A N 1
ATOM 694 C CA . LEU A 1 89 ? 1.365 -6.861 15.966 1.00 85.38 89 LEU A CA 1
ATOM 695 C C . LEU A 1 89 ? 0.305 -7.866 16.428 1.00 85.38 89 LEU A C 1
ATOM 697 O O . LEU A 1 89 ? -0.876 -7.541 16.392 1.00 85.38 89 LEU A O 1
ATOM 701 N N . ASN A 1 90 ? 0.718 -9.017 16.970 1.00 85.06 90 ASN A N 1
ATOM 702 C CA . ASN A 1 90 ? -0.194 -10.018 17.542 1.00 85.06 90 ASN A CA 1
ATOM 703 C C . ASN A 1 90 ? -1.020 -9.495 18.719 1.00 85.06 90 ASN A C 1
ATOM 705 O O . ASN A 1 90 ? -2.150 -9.927 18.922 1.00 85.06 90 ASN A O 1
ATOM 709 N N . LYS A 1 91 ? -0.454 -8.595 19.529 1.00 86.69 91 LYS A N 1
ATOM 710 C CA . LYS A 1 91 ? -1.149 -8.050 20.697 1.00 86.69 91 LYS A CA 1
ATOM 711 C C . LYS A 1 91 ? -2.222 -7.029 20.315 1.00 86.69 91 LYS A C 1
ATOM 713 O O . LYS A 1 91 ? -3.224 -6.933 21.016 1.00 86.69 91 LYS A O 1
ATOM 718 N N . ASN A 1 92 ? -1.985 -6.235 19.271 1.00 85.06 92 ASN A N 1
ATOM 719 C CA . ASN A 1 92 ? -2.819 -5.071 18.958 1.00 85.06 92 ASN A CA 1
ATOM 720 C C . ASN A 1 92 ? -3.759 -5.280 17.764 1.00 85.06 92 ASN A C 1
ATOM 722 O O . ASN A 1 92 ? -4.758 -4.574 17.678 1.00 85.06 92 ASN A O 1
ATOM 726 N N . TYR A 1 93 ? -3.460 -6.218 16.860 1.00 87.38 93 TYR A N 1
ATOM 727 C CA . TYR A 1 93 ? -4.199 -6.385 15.607 1.00 87.38 93 TYR A CA 1
ATOM 728 C C . TYR A 1 93 ? -4.627 -7.835 15.394 1.00 87.38 93 TYR A C 1
ATOM 730 O O . TYR A 1 93 ? -3.854 -8.765 15.613 1.00 87.38 93 TYR A O 1
ATOM 738 N N . SER A 1 94 ? -5.861 -8.016 14.924 1.00 85.25 94 SER A N 1
ATOM 739 C CA . SER A 1 94 ? -6.418 -9.318 14.539 1.00 85.25 94 SER A CA 1
ATOM 740 C C . SER A 1 94 ? -6.166 -9.668 13.072 1.00 85.25 94 SER A C 1
ATOM 742 O O . SER A 1 94 ? -6.171 -10.845 12.725 1.00 85.25 94 SER A O 1
ATOM 744 N N . LEU A 1 95 ? -5.944 -8.667 12.216 1.00 85.25 95 LEU A N 1
ATOM 745 C CA . LEU A 1 95 ? -5.754 -8.810 10.774 1.00 85.25 95 LEU A CA 1
ATOM 746 C C . LEU A 1 95 ? -4.801 -7.724 10.270 1.00 85.25 95 LEU A C 1
ATOM 748 O O . LEU A 1 95 ? -4.918 -6.563 10.659 1.00 85.25 95 LEU A O 1
ATOM 752 N N . LEU A 1 96 ? -3.881 -8.095 9.382 1.00 86.12 96 LEU A N 1
ATOM 753 C CA . LEU A 1 96 ? -2.990 -7.165 8.692 1.00 86.12 96 LEU A CA 1
ATOM 754 C C . LEU A 1 96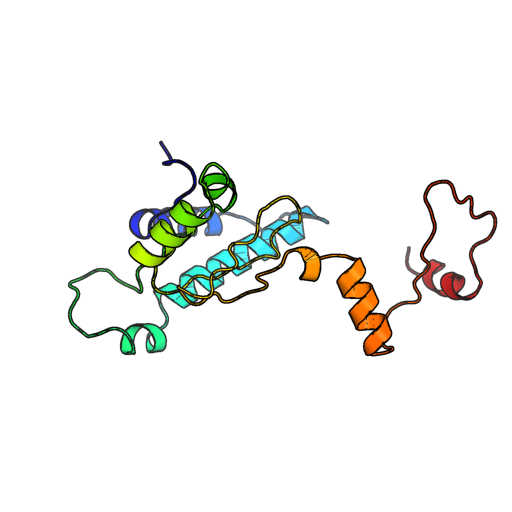 ? -3.312 -7.149 7.201 1.00 86.12 96 LEU A C 1
ATOM 756 O O . LEU A 1 96 ? -3.506 -8.201 6.593 1.00 86.12 96 LEU A O 1
ATOM 760 N N . ILE A 1 97 ? -3.321 -5.960 6.600 1.00 84.38 97 ILE A N 1
ATOM 761 C CA . ILE A 1 97 ? -3.602 -5.769 5.174 1.00 84.38 97 ILE A CA 1
ATOM 762 C C . ILE A 1 97 ? -2.485 -4.920 4.560 1.00 84.38 97 ILE A C 1
ATOM 764 O O . ILE A 1 97 ? -2.237 -3.797 4.994 1.00 84.38 97 ILE A O 1
ATOM 768 N N . SER A 1 98 ? -1.811 -5.445 3.537 1.00 79.00 98 SER A N 1
ATOM 769 C CA . SER A 1 98 ? -0.825 -4.716 2.736 1.00 79.00 98 SER A CA 1
ATOM 770 C C . SER A 1 98 ? -1.434 -4.275 1.409 1.00 79.00 98 SER A C 1
ATOM 772 O O . SER A 1 98 ? -1.691 -5.089 0.527 1.00 79.00 98 SER A O 1
ATOM 774 N N . MET A 1 99 ? -1.625 -2.961 1.274 1.00 68.81 99 MET A N 1
ATOM 775 C CA . MET A 1 99 ? -2.295 -2.320 0.134 1.00 68.81 99 MET A CA 1
ATOM 776 C C . MET A 1 99 ? -1.382 -2.003 -1.054 1.00 68.81 99 MET A C 1
ATOM 778 O O . MET A 1 99 ? -1.863 -1.716 -2.146 1.00 68.81 99 MET A O 1
ATOM 782 N N . ALA A 1 100 ? -0.067 -2.053 -0.860 1.00 63.34 100 ALA A N 1
ATOM 783 C CA . ALA A 1 100 ? 0.916 -1.820 -1.906 1.00 63.34 100 ALA A CA 1
ATOM 784 C C . ALA A 1 100 ? 2.020 -2.879 -1.819 1.00 63.34 100 ALA A C 1
ATOM 786 O O . ALA A 1 100 ? 2.292 -3.383 -0.723 1.00 63.34 100 ALA A O 1
ATOM 787 N N . PRO A 1 101 ? 2.670 -3.221 -2.947 1.00 56.28 101 PRO A N 1
ATOM 788 C CA . PRO A 1 101 ? 3.896 -3.996 -2.897 1.00 56.28 101 PRO A CA 1
ATOM 789 C C . PRO A 1 101 ? 4.904 -3.267 -2.006 1.00 56.28 101 PRO A C 1
ATOM 791 O O . PRO A 1 101 ? 5.303 -2.141 -2.306 1.00 56.28 101 PRO A O 1
ATOM 794 N N . LEU A 1 102 ? 5.288 -3.903 -0.899 1.00 56.34 102 LEU A N 1
ATOM 795 C CA . LEU A 1 102 ? 6.372 -3.412 -0.058 1.00 56.34 102 LEU A CA 1
ATOM 796 C C . LEU A 1 102 ? 7.625 -3.347 -0.935 1.00 56.34 102 LEU A C 1
ATOM 798 O O . LEU A 1 102 ? 7.970 -4.320 -1.609 1.00 56.34 102 LEU A O 1
ATOM 802 N N . THR A 1 103 ? 8.269 -2.184 -0.992 1.00 54.75 103 THR A N 1
ATOM 803 C CA . THR A 1 103 ? 9.537 -2.036 -1.705 1.00 54.75 103 THR A CA 1
ATOM 804 C C . THR A 1 103 ? 10.588 -2.949 -1.073 1.00 54.75 103 THR A C 1
ATOM 806 O O . THR A 1 103 ? 10.530 -3.253 0.118 1.00 54.75 103 THR A O 1
ATOM 809 N N . ASN A 1 104 ? 11.584 -3.363 -1.861 1.00 52.66 104 ASN A N 1
ATOM 810 C CA . ASN A 1 104 ? 12.685 -4.233 -1.413 1.00 52.66 104 ASN A CA 1
ATOM 811 C C . ASN A 1 104 ? 13.478 -3.683 -0.208 1.00 52.66 104 ASN A C 1
ATOM 813 O O . ASN A 1 104 ? 14.235 -4.421 0.414 1.00 52.66 104 ASN A O 1
ATOM 817 N N . GLU A 1 105 ? 13.311 -2.396 0.106 1.00 52.28 105 GLU A N 1
ATOM 818 C CA . GLU A 1 105 ? 13.957 -1.689 1.217 1.00 52.28 105 GLU A CA 1
ATOM 819 C C . GLU A 1 105 ? 13.262 -1.925 2.570 1.00 52.28 105 GLU A C 1
ATOM 821 O O . GLU A 1 105 ? 13.787 -1.554 3.619 1.00 52.28 105 GLU A O 1
ATOM 826 N N . ILE A 1 106 ? 12.063 -2.517 2.574 1.00 57.72 106 ILE A N 1
ATOM 827 C CA . ILE A 1 106 ? 11.280 -2.736 3.789 1.00 57.72 106 ILE A CA 1
ATOM 828 C C . ILE A 1 106 ? 11.271 -4.224 4.107 1.00 57.72 106 ILE A C 1
ATOM 830 O O . ILE A 1 106 ? 10.805 -5.038 3.311 1.00 57.72 106 ILE A O 1
ATOM 834 N N . ARG A 1 107 ? 11.757 -4.582 5.305 1.00 59.62 107 ARG A N 1
ATOM 835 C CA . ARG A 1 107 ? 11.644 -5.952 5.813 1.00 59.62 107 ARG A CA 1
ATOM 836 C C . ARG A 1 107 ? 10.159 -6.341 5.817 1.00 59.62 107 ARG A C 1
ATOM 838 O O . ARG A 1 107 ? 9.383 -5.696 6.527 1.00 59.62 107 ARG A O 1
ATOM 845 N N . PRO A 1 108 ? 9.753 -7.374 5.064 1.00 58.88 108 PRO A N 1
ATOM 846 C CA . PRO A 1 108 ? 8.366 -7.788 5.046 1.00 58.88 108 PRO A CA 1
ATOM 847 C C . PRO A 1 108 ? 7.911 -8.245 6.427 1.00 58.88 108 PRO A C 1
ATOM 849 O O . PRO A 1 108 ? 8.602 -9.017 7.101 1.00 58.88 108 PRO A O 1
ATOM 852 N N . VAL A 1 109 ? 6.713 -7.819 6.821 1.00 60.56 109 VAL A N 1
ATOM 853 C CA . VAL A 1 109 ? 6.002 -8.394 7.964 1.00 60.56 109 VAL A CA 1
ATOM 854 C C . VAL A 1 109 ? 5.455 -9.751 7.523 1.00 60.56 109 VAL A C 1
ATOM 856 O O . VAL A 1 109 ? 4.296 -9.894 7.162 1.00 60.56 109 VAL A O 1
ATOM 859 N N . SER A 1 110 ? 6.323 -10.757 7.491 1.00 57.44 110 SER A N 1
ATOM 860 C CA . SER A 1 110 ? 5.935 -12.143 7.231 1.00 57.44 110 SER A CA 1
ATOM 861 C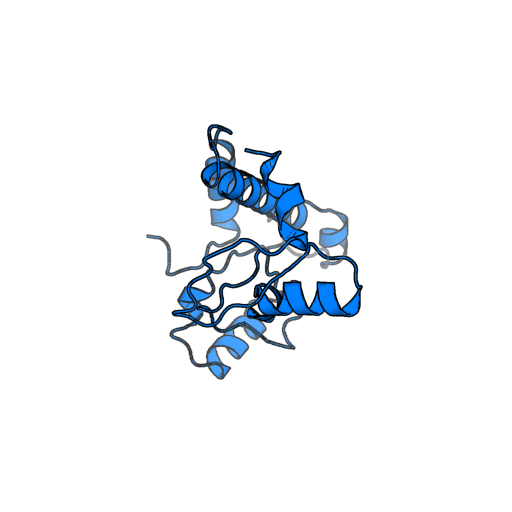 C . SER A 1 110 ? 5.548 -12.793 8.554 1.00 57.44 110 SER A C 1
ATOM 863 O O . SER A 1 110 ? 6.320 -13.533 9.158 1.00 57.44 110 SER A O 1
ATOM 865 N N . SER A 1 111 ? 4.356 -12.465 9.048 1.00 56.00 111 SER A N 1
ATOM 866 C CA . SER A 1 111 ? 3.810 -13.133 10.224 1.00 56.00 111 SER A CA 1
ATOM 867 C C . SER A 1 111 ? 2.680 -14.067 9.815 1.00 56.00 111 SER A C 1
ATOM 869 O O . SER A 1 111 ? 1.769 -13.664 9.100 1.00 56.00 111 SER A O 1
ATOM 871 N N . CYS A 1 112 ? 2.729 -15.322 10.268 1.00 58.94 112 CYS A N 1
ATOM 872 C CA . CYS A 1 112 ? 1.597 -16.248 10.125 1.00 58.94 112 CYS A CA 1
ATOM 873 C C . CYS A 1 112 ? 0.452 -15.888 11.089 1.00 58.94 112 CYS A C 1
ATOM 875 O O . CYS A 1 112 ? -0.688 -16.294 10.881 1.00 58.94 112 CYS A O 1
ATOM 877 N N . THR A 1 113 ? 0.761 -15.118 12.137 1.00 68.38 113 THR A N 1
ATOM 878 C CA . THR A 1 113 ? -0.187 -14.596 13.123 1.00 68.38 113 THR A CA 1
ATOM 879 C C . THR A 1 113 ? 0.215 -13.162 13.495 1.00 68.38 113 THR A C 1
ATOM 881 O O . THR A 1 113 ? 1.375 -12.954 13.863 1.00 68.38 113 THR A O 1
ATOM 884 N N . PRO A 1 114 ? -0.671 -12.157 13.426 1.00 74.44 114 PRO A N 1
ATOM 885 C CA . PRO A 1 114 ? -2.042 -12.239 12.929 1.00 74.44 114 PRO A CA 1
ATOM 886 C C . PRO A 1 114 ? -2.068 -12.525 11.414 1.00 74.44 114 PRO A C 1
ATOM 888 O O . PRO A 1 114 ? -1.064 -12.280 10.741 1.00 74.44 114 PRO A O 1
ATOM 891 N N . PRO A 1 115 ? -3.179 -13.063 10.875 1.00 82.38 115 PRO A N 1
ATOM 892 C CA . PRO A 1 115 ? -3.348 -13.275 9.442 1.00 82.38 115 PRO A CA 1
ATOM 893 C C . PRO A 1 115 ? -2.976 -12.031 8.630 1.00 82.38 115 PRO A C 1
ATOM 895 O O . PRO A 1 115 ? -3.352 -10.911 8.984 1.00 82.38 115 PRO A O 1
ATOM 898 N N . HIS A 1 116 ? -2.242 -12.234 7.537 1.00 82.25 116 HIS A N 1
ATOM 899 C CA . HIS A 1 116 ? -1.779 -11.163 6.661 1.00 82.25 116 HIS A CA 1
ATOM 900 C C . HIS A 1 116 ? -2.334 -11.339 5.248 1.00 82.25 116 HIS A C 1
ATOM 902 O O . HIS A 1 116 ? -2.176 -12.394 4.634 1.00 82.25 116 HIS A O 1
ATOM 908 N N . LEU A 1 117 ? -2.999 -10.300 4.745 1.00 80.06 117 LEU A N 1
ATOM 909 C CA . LEU A 1 117 ? -3.544 -10.225 3.394 1.00 80.06 117 LEU A CA 1
ATOM 910 C C . LEU A 1 117 ? -2.730 -9.239 2.556 1.00 80.06 117 LEU A C 1
ATOM 912 O O . LEU A 1 117 ? -2.474 -8.113 2.977 1.00 80.06 117 LEU A O 1
ATOM 916 N N . GLY A 1 118 ? -2.366 -9.647 1.345 1.00 74.62 118 GLY A N 1
ATOM 917 C CA . GLY A 1 118 ? -1.533 -8.863 0.430 1.00 74.62 118 GLY A CA 1
ATOM 918 C C . GLY A 1 118 ? -0.204 -9.559 0.142 1.00 74.62 118 GLY A C 1
ATOM 919 O O . GLY A 1 118 ? 0.050 -10.626 0.693 1.00 74.62 118 GLY A O 1
ATOM 920 N N . PRO A 1 119 ? 0.635 -9.012 -0.754 1.00 67.00 119 PRO A N 1
ATOM 921 C CA . PRO A 1 119 ? 1.921 -9.611 -1.099 1.00 67.00 119 PRO A CA 1
ATOM 922 C C . PRO A 1 119 ? 2.875 -9.497 0.103 1.00 67.00 119 PRO A C 1
ATOM 924 O O . PRO A 1 119 ? 3.370 -8.402 0.379 1.00 67.00 119 PRO A O 1
ATOM 927 N N . PRO A 1 120 ? 3.169 -10.598 0.823 1.00 61.66 120 PRO A N 1
ATOM 928 C CA . PRO A 1 120 ? 3.964 -10.533 2.043 1.00 61.66 120 PRO A CA 1
ATOM 929 C C . PRO A 1 120 ? 5.455 -10.440 1.753 1.00 61.66 120 PRO A C 1
ATOM 931 O O . PRO A 1 120 ? 6.234 -10.312 2.678 1.00 61.66 120 PRO A O 1
ATOM 934 N N . ILE A 1 121 ? 5.870 -10.561 0.492 1.00 68.75 121 ILE A N 1
ATOM 935 C CA . ILE A 1 121 ? 7.260 -10.740 0.086 1.00 68.75 121 ILE A CA 1
ATOM 936 C C . ILE A 1 121 ? 7.562 -9.689 -0.999 1.00 68.75 121 ILE A C 1
ATOM 938 O O . ILE A 1 121 ? 6.881 -9.689 -2.033 1.00 68.75 121 ILE A O 1
ATOM 942 N N . PRO A 1 122 ? 8.544 -8.790 -0.799 1.00 67.06 122 PRO A N 1
ATOM 943 C CA . PRO A 1 122 ? 8.849 -7.718 -1.747 1.00 67.06 122 PRO A CA 1
ATOM 944 C C . PRO A 1 122 ? 9.326 -8.258 -3.103 1.00 67.06 122 PRO A C 1
ATOM 946 O O . PRO A 1 122 ? 9.111 -7.627 -4.139 1.00 67.06 122 PRO A O 1
ATOM 949 N N . GLU A 1 123 ? 9.864 -9.475 -3.146 1.00 72.44 123 GLU A N 1
ATOM 950 C CA . GLU A 1 123 ? 10.290 -10.159 -4.361 1.00 72.44 123 GLU A CA 1
ATOM 951 C C . GLU A 1 123 ? 9.135 -10.362 -5.348 1.00 72.44 123 GLU A C 1
ATOM 953 O O . GLU A 1 123 ? 9.378 -10.346 -6.555 1.00 72.44 123 GLU A O 1
ATOM 958 N N . VAL A 1 124 ? 7.882 -10.453 -4.880 1.00 73.19 124 VAL A N 1
ATOM 959 C CA . VAL A 1 124 ? 6.685 -10.527 -5.744 1.00 73.19 124 VAL A CA 1
ATOM 960 C C . VAL A 1 124 ? 6.529 -9.262 -6.597 1.00 73.19 124 VAL A C 1
ATOM 962 O O . VAL A 1 124 ? 6.027 -9.318 -7.717 1.00 73.19 124 VAL A O 1
ATOM 965 N N . SER A 1 125 ? 7.006 -8.118 -6.104 1.00 71.75 125 SER A N 1
ATOM 966 C CA . SER A 1 125 ? 7.004 -6.849 -6.841 1.00 71.75 125 SER A CA 1
ATOM 967 C C . SER A 1 125 ? 8.206 -6.674 -7.772 1.00 71.75 125 SER A C 1
ATOM 969 O O . SER A 1 125 ? 8.249 -5.737 -8.573 1.00 71.75 125 SER A O 1
ATOM 971 N N . SER A 1 126 ? 9.193 -7.571 -7.695 1.00 77.31 126 SER A N 1
ATOM 972 C CA . SER A 1 126 ? 10.421 -7.445 -8.469 1.00 77.31 126 SER A CA 1
ATOM 973 C C . SER A 1 126 ? 10.186 -7.673 -9.966 1.00 77.31 126 SER A C 1
ATOM 975 O O . SER A 1 126 ? 9.370 -8.496 -10.396 1.00 77.31 126 SER A O 1
ATOM 977 N N . VAL A 1 127 ? 10.988 -6.994 -10.792 1.00 81.06 127 VAL A N 1
ATOM 978 C CA . VAL A 1 127 ? 11.037 -7.243 -12.244 1.00 81.06 127 VAL A CA 1
ATOM 979 C C . VAL A 1 127 ? 11.352 -8.715 -12.539 1.00 81.06 127 VAL A C 1
ATOM 981 O O . VAL A 1 127 ? 10.849 -9.271 -13.514 1.00 81.06 127 VAL A O 1
ATOM 984 N N . TRP A 1 128 ? 12.130 -9.370 -11.674 1.00 84.69 128 TRP A N 1
ATOM 985 C CA . TRP A 1 128 ? 12.470 -10.785 -11.793 1.00 84.69 128 TRP A CA 1
ATOM 986 C C . TRP A 1 128 ? 11.260 -11.694 -11.648 1.00 84.69 128 TRP A C 1
ATOM 988 O O . TRP A 1 128 ? 11.081 -12.588 -12.471 1.00 84.69 128 TRP A O 1
ATOM 998 N N . PHE A 1 129 ? 10.398 -11.439 -10.663 1.00 84.38 129 PHE A N 1
ATOM 999 C CA . PHE A 1 129 ? 9.163 -12.199 -10.507 1.00 84.38 129 PHE A CA 1
ATOM 1000 C C . PHE A 1 129 ? 8.226 -11.978 -11.696 1.00 84.38 129 PHE A C 1
ATOM 1002 O O . PHE A 1 129 ? 7.668 -12.933 -12.230 1.00 84.38 129 PHE A O 1
ATOM 1009 N N . LYS A 1 130 ? 8.143 -10.747 -12.216 1.00 83.81 130 LYS A N 1
ATOM 1010 C CA . LYS A 1 130 ? 7.383 -10.454 -13.441 1.00 83.81 130 LYS A CA 1
ATOM 1011 C C . LYS A 1 130 ? 7.887 -11.259 -14.647 1.00 83.81 130 LYS A C 1
ATOM 1013 O O . LYS A 1 130 ? 7.092 -11.879 -15.351 1.00 83.81 130 LYS A O 1
ATOM 1018 N N . LEU A 1 131 ? 9.205 -11.294 -14.862 1.00 86.00 131 LEU A N 1
ATOM 1019 C CA . LEU A 1 131 ? 9.838 -12.097 -15.916 1.00 86.00 131 LEU A CA 1
ATOM 1020 C C . LEU A 1 131 ? 9.642 -13.601 -15.697 1.00 86.00 131 LEU A C 1
ATOM 1022 O O . LEU A 1 131 ? 9.439 -14.336 -16.662 1.00 86.00 131 LEU A O 1
ATOM 1026 N N . PHE A 1 132 ? 9.676 -14.059 -14.446 1.00 87.50 132 PHE A N 1
ATOM 1027 C CA . PHE A 1 132 ? 9.392 -15.444 -14.087 1.00 87.50 132 PHE A CA 1
ATOM 1028 C C . PHE A 1 132 ? 7.960 -15.834 -14.469 1.00 87.50 132 PHE A C 1
ATOM 1030 O O . PHE A 1 132 ? 7.777 -16.836 -15.158 1.00 87.50 132 PHE A O 1
ATOM 1037 N N . ILE A 1 133 ? 6.965 -15.009 -14.126 1.00 88.00 133 ILE A N 1
ATOM 1038 C CA . ILE A 1 133 ? 5.570 -15.230 -14.526 1.00 88.00 133 ILE A CA 1
ATOM 1039 C C . ILE A 1 133 ? 5.440 -15.259 -16.049 1.00 88.00 133 ILE A C 1
ATOM 1041 O O . ILE A 1 133 ? 4.845 -16.190 -16.578 1.00 88.00 133 ILE A O 1
ATOM 1045 N N . TYR A 1 134 ? 6.046 -14.315 -16.774 1.00 89.94 134 TYR A N 1
ATOM 1046 C CA . TYR A 1 134 ? 6.035 -14.320 -18.244 1.00 89.94 134 TYR A CA 1
ATOM 1047 C C . TYR A 1 134 ? 6.692 -15.565 -18.846 1.00 89.94 134 TYR A C 1
ATOM 1049 O O . TYR A 1 134 ? 6.215 -16.101 -19.846 1.00 89.94 134 TYR A O 1
ATOM 1057 N N . SER A 1 135 ? 7.778 -16.045 -18.240 1.00 86.75 135 SER A N 1
ATOM 1058 C CA . SER A 1 135 ? 8.438 -17.282 -18.652 1.00 86.75 135 SER A CA 1
ATOM 1059 C C . SER A 1 135 ? 7.559 -18.506 -18.400 1.00 86.75 135 SER A C 1
ATOM 1061 O O . SER A 1 135 ? 7.546 -19.423 -19.225 1.00 86.75 135 SER A O 1
ATOM 1063 N N . LEU A 1 136 ? 6.818 -18.518 -17.290 1.00 92.44 136 LEU A N 1
ATOM 1064 C CA . LEU A 1 136 ? 5.923 -19.607 -16.917 1.00 92.44 136 LEU A CA 1
ATOM 1065 C C . LEU A 1 136 ? 4.674 -19.639 -17.806 1.00 92.44 136 LEU A C 1
ATOM 1067 O O . LEU A 1 136 ? 4.339 -20.687 -18.349 1.00 92.44 136 LEU A O 1
ATOM 1071 N N . THR A 1 137 ? 4.020 -18.493 -18.002 1.00 93.69 137 THR A N 1
ATOM 1072 C CA . THR A 1 137 ? 2.788 -18.377 -18.799 1.00 93.69 137 THR A CA 1
ATOM 1073 C C . THR A 1 137 ? 3.043 -18.344 -20.302 1.00 93.69 137 THR A C 1
ATOM 1075 O O . THR A 1 137 ? 2.101 -18.483 -21.074 1.00 93.69 137 THR A O 1
ATOM 1078 N N . LYS A 1 138 ? 4.298 -18.128 -20.730 1.00 86.94 138 LYS A N 1
ATOM 1079 C CA . LYS A 1 138 ? 4.697 -17.868 -22.128 1.00 86.94 138 LYS A CA 1
ATOM 1080 C C . LYS A 1 138 ? 3.978 -16.670 -22.767 1.00 86.94 138 LYS A C 1
ATOM 1082 O O . LYS A 1 138 ? 4.056 -16.482 -23.978 1.00 86.94 138 LYS A O 1
ATOM 1087 N N . CYS A 1 139 ? 3.347 -15.829 -21.950 1.00 84.00 139 CYS A N 1
ATOM 1088 C CA . CYS A 1 139 ? 2.526 -14.696 -22.360 1.00 84.00 139 CYS A CA 1
ATOM 1089 C C . CYS A 1 139 ? 3.098 -13.405 -21.770 1.00 84.00 139 CYS A C 1
ATOM 1091 O O . CYS A 1 139 ? 2.538 -12.821 -20.844 1.00 84.00 139 CYS A O 1
ATOM 1093 N N . GLY A 1 140 ? 4.243 -12.968 -22.292 1.00 82.69 140 GLY A N 1
ATOM 1094 C CA . GLY A 1 140 ? 4.877 -11.716 -21.894 1.00 82.69 140 GLY A CA 1
ATOM 1095 C C . GLY A 1 140 ? 5.476 -10.973 -23.085 1.00 82.69 140 GLY A C 1
ATOM 1096 O O . GLY A 1 140 ? 5.686 -11.568 -24.144 1.00 82.69 140 GLY A O 1
ATOM 1097 N N . PRO A 1 141 ? 5.760 -9.670 -22.932 1.00 85.56 141 PRO A N 1
ATOM 1098 C CA . PRO A 1 141 ? 6.452 -8.910 -23.959 1.00 85.56 141 PRO A CA 1
ATOM 1099 C C . PRO A 1 141 ? 7.835 -9.524 -24.235 1.00 85.56 141 PRO A C 1
ATOM 1101 O O . PRO A 1 141 ? 8.475 -10.038 -23.304 1.00 85.56 141 PRO A O 1
ATOM 1104 N N . PRO A 1 142 ? 8.343 -9.432 -25.480 1.00 84.88 142 PRO A N 1
ATOM 1105 C CA . PRO A 1 142 ? 9.734 -9.749 -25.769 1.00 84.88 142 PRO A CA 1
ATOM 1106 C C . PRO A 1 142 ? 10.625 -9.023 -24.762 1.00 84.88 142 PRO A C 1
ATOM 1108 O O . PRO A 1 142 ? 10.464 -7.825 -24.542 1.00 84.88 142 PRO A O 1
ATOM 1111 N N . SER A 1 143 ? 11.515 -9.754 -24.100 1.00 83.62 143 SER A N 1
ATOM 1112 C CA . SER A 1 143 ? 12.345 -9.231 -23.014 1.00 83.62 143 SER A CA 1
ATOM 1113 C C . SER A 1 143 ? 13.784 -9.692 -23.227 1.00 83.62 143 SER A C 1
ATOM 1115 O O . SER A 1 143 ? 14.015 -10.845 -23.584 1.00 83.62 143 SER A O 1
ATOM 1117 N N . LEU A 1 144 ? 14.755 -8.793 -23.047 1.00 84.69 144 LEU A N 1
ATOM 1118 C CA . LEU A 1 144 ? 16.182 -9.082 -23.205 1.00 84.69 144 LEU A CA 1
ATOM 1119 C C . LEU A 1 144 ? 16.922 -8.656 -21.942 1.00 84.69 144 LEU A C 1
ATOM 1121 O O . LEU A 1 144 ? 16.912 -7.480 -21.584 1.00 84.69 144 LEU A O 1
ATOM 1125 N N . LEU A 1 145 ? 17.579 -9.611 -21.287 1.00 84.19 145 LEU A N 1
ATOM 1126 C CA . LEU A 1 145 ? 18.433 -9.338 -20.140 1.00 84.19 145 LEU A CA 1
ATOM 1127 C C . LEU A 1 145 ? 19.849 -9.009 -20.621 1.00 84.19 145 LEU A C 1
ATOM 1129 O O . LEU A 1 145 ? 20.471 -9.805 -21.322 1.00 84.19 145 LEU A O 1
ATOM 1133 N N . LEU A 1 146 ? 20.360 -7.846 -20.224 1.00 86.12 146 LEU A N 1
ATOM 1134 C CA . LEU A 1 146 ? 21.715 -7.400 -20.533 1.00 86.12 146 LEU A CA 1
ATOM 1135 C C . LEU A 1 146 ? 22.483 -7.178 -19.238 1.00 86.12 146 LEU A C 1
ATOM 1137 O O . LEU A 1 146 ? 21.968 -6.580 -18.294 1.00 86.12 146 LEU A O 1
ATOM 1141 N N . THR A 1 147 ? 23.736 -7.613 -19.202 1.00 89.19 147 THR A N 1
ATOM 1142 C CA . THR A 1 147 ? 24.622 -7.299 -18.084 1.00 89.19 147 THR A CA 1
ATOM 1143 C C . THR A 1 147 ? 25.067 -5.839 -18.165 1.00 89.19 147 THR A C 1
ATOM 1145 O O . THR A 1 147 ? 25.222 -5.268 -19.254 1.00 89.19 147 THR A O 1
ATOM 1148 N N . LYS A 1 148 ? 25.282 -5.212 -17.003 1.00 86.19 148 LYS A N 1
ATOM 1149 C CA . LYS A 1 148 ? 25.790 -3.838 -16.920 1.00 86.19 148 LYS A CA 1
ATOM 1150 C C . LYS A 1 148 ? 27.091 -3.718 -17.723 1.00 86.19 148 LYS A C 1
ATOM 1152 O O . LYS A 1 148 ? 28.006 -4.511 -17.543 1.00 86.19 148 LYS A O 1
ATOM 1157 N N . GLY A 1 149 ? 27.162 -2.717 -18.601 1.00 90.94 149 GLY A N 1
ATOM 1158 C CA . GLY A 1 149 ? 28.305 -2.499 -19.498 1.00 90.94 149 GLY A CA 1
ATOM 1159 C C . GLY A 1 149 ? 28.133 -3.079 -20.907 1.00 90.94 149 GLY A C 1
ATOM 1160 O O . GLY A 1 149 ? 28.954 -2.795 -21.779 1.00 90.94 149 GLY A O 1
ATOM 1161 N N . THR A 1 150 ? 27.051 -3.817 -21.174 1.00 89.44 150 THR A N 1
ATOM 1162 C CA . THR A 1 150 ? 26.745 -4.284 -22.531 1.00 89.44 150 THR A CA 1
ATOM 1163 C C . THR A 1 150 ? 26.393 -3.107 -23.442 1.00 89.44 150 THR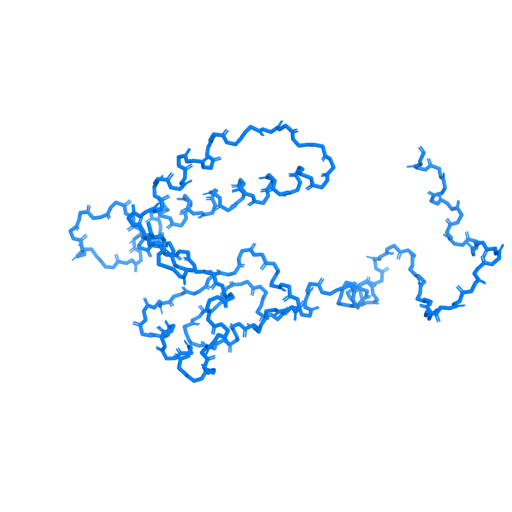 A C 1
ATOM 1165 O O . THR A 1 150 ? 25.471 -2.344 -23.159 1.00 89.44 150 THR A O 1
ATOM 1168 N N . ARG A 1 151 ? 27.108 -2.962 -24.564 1.00 89.12 151 ARG A N 1
ATOM 1169 C CA . ARG A 1 151 ? 26.821 -1.950 -25.594 1.00 89.12 151 ARG A CA 1
ATOM 1170 C C . ARG A 1 151 ? 26.094 -2.589 -26.775 1.00 89.12 151 ARG A C 1
ATOM 1172 O O . ARG A 1 151 ? 26.710 -3.294 -27.572 1.00 89.12 151 ARG A O 1
ATOM 1179 N N . LEU A 1 152 ? 24.800 -2.307 -26.917 1.00 85.25 152 LEU A N 1
ATOM 1180 C CA . LEU A 1 152 ? 24.034 -2.689 -28.104 1.00 85.25 152 LEU A CA 1
ATOM 1181 C C . LEU A 1 152 ? 24.318 -1.712 -29.250 1.00 85.25 152 LEU A C 1
ATOM 1183 O O . LEU A 1 152 ? 23.942 -0.548 -29.184 1.00 85.25 152 LEU A O 1
ATOM 1187 N N . ARG A 1 153 ? 24.972 -2.189 -30.316 1.00 87.50 153 ARG A N 1
ATOM 1188 C CA . ARG A 1 153 ? 25.174 -1.402 -31.551 1.00 87.50 153 ARG A CA 1
ATOM 1189 C C . ARG A 1 153 ? 23.980 -1.477 -32.505 1.00 87.50 153 ARG A C 1
ATOM 1191 O O . ARG A 1 153 ? 23.819 -0.610 -33.353 1.00 87.50 153 ARG A O 1
ATOM 1198 N N . ILE A 1 154 ? 23.176 -2.535 -32.395 1.00 87.06 154 ILE A N 1
ATOM 1199 C CA . ILE A 1 154 ? 22.022 -2.809 -33.256 1.00 87.06 154 ILE A CA 1
ATOM 1200 C C . ILE A 1 154 ? 20.909 -3.387 -32.383 1.00 87.06 154 ILE A C 1
ATOM 1202 O O . ILE A 1 154 ? 21.156 -4.296 -31.589 1.00 87.06 154 ILE A O 1
ATOM 1206 N N . LEU A 1 155 ? 19.681 -2.893 -32.556 1.00 83.00 155 LEU A N 1
ATOM 1207 C CA . LEU A 1 155 ? 18.507 -3.443 -31.884 1.00 83.00 155 LEU A CA 1
ATOM 1208 C C . LEU A 1 155 ? 18.123 -4.805 -32.509 1.00 83.00 155 LEU A C 1
ATOM 1210 O O . LEU A 1 155 ? 17.929 -4.873 -33.737 1.00 83.00 155 LEU A O 1
ATOM 1214 N N . PRO A 1 156 ? 17.998 -5.889 -31.713 1.00 86.00 156 PRO A N 1
ATOM 1215 C CA . PRO A 1 156 ? 17.587 -7.193 -32.222 1.00 86.00 156 PRO A CA 1
ATOM 1216 C C . PRO A 1 156 ? 16.239 -7.119 -32.942 1.00 86.00 156 PRO A C 1
ATOM 1218 O O . PRO A 1 156 ? 15.355 -6.352 -32.559 1.00 86.00 156 PRO A O 1
ATOM 1221 N N . LYS A 1 157 ? 16.069 -7.937 -33.988 1.00 85.12 157 LYS A N 1
ATOM 1222 C CA . LYS A 1 157 ? 14.906 -7.868 -34.892 1.00 85.12 157 LYS A CA 1
ATOM 1223 C C . LYS A 1 157 ? 13.562 -7.942 -34.157 1.00 85.12 157 LYS A C 1
ATOM 1225 O O . LYS A 1 157 ? 12.643 -7.227 -34.533 1.00 85.12 157 LYS A O 1
ATOM 1230 N N . ILE A 1 158 ? 13.485 -8.736 -33.088 1.00 82.94 158 ILE A N 1
ATOM 1231 C CA . ILE A 1 158 ? 12.269 -8.939 -32.287 1.00 82.94 158 ILE A CA 1
ATOM 1232 C C . ILE A 1 158 ? 11.750 -7.657 -31.608 1.00 82.94 158 ILE A C 1
ATOM 1234 O O . ILE A 1 158 ? 10.559 -7.550 -31.352 1.00 82.94 158 ILE A O 1
ATOM 1238 N N . PHE A 1 159 ? 12.613 -6.662 -31.377 1.00 82.38 159 PHE A N 1
ATOM 1239 C CA . PHE A 1 159 ? 12.244 -5.389 -30.743 1.00 82.38 159 PHE A CA 1
ATOM 1240 C C . PHE A 1 159 ? 11.952 -4.262 -31.740 1.00 82.38 159 PHE A C 1
ATOM 1242 O O . PHE A 1 159 ? 11.535 -3.180 -31.338 1.00 82.38 159 PHE A O 1
ATOM 1249 N N . ARG A 1 160 ? 12.154 -4.480 -33.047 1.00 80.25 160 ARG A N 1
ATOM 1250 C CA . ARG A 1 160 ? 11.971 -3.426 -34.062 1.00 80.25 160 ARG A CA 1
ATOM 1251 C C . ARG A 1 160 ? 10.511 -3.000 -34.241 1.00 80.25 160 ARG A C 1
ATOM 1253 O O . ARG A 1 160 ? 10.266 -1.899 -34.712 1.00 80.25 160 ARG A O 1
ATOM 1260 N N . VAL A 1 161 ? 9.562 -3.849 -33.845 1.00 69.38 161 VAL A N 1
ATOM 1261 C CA . VAL A 1 161 ? 8.115 -3.590 -33.955 1.00 69.38 161 VAL A CA 1
ATOM 1262 C C . VAL A 1 161 ? 7.645 -2.512 -32.965 1.00 69.38 161 VAL A C 1
ATOM 1264 O O . VAL A 1 161 ? 6.694 -1.795 -33.251 1.00 69.38 161 VAL A O 1
ATOM 1267 N N . CYS A 1 162 ? 8.340 -2.322 -31.838 1.00 57.03 162 CYS A N 1
ATOM 1268 C CA . CYS A 1 162 ? 7.958 -1.348 -30.806 1.00 57.03 162 CYS A CA 1
ATOM 1269 C C . CYS A 1 162 ? 8.363 0.108 -31.110 1.00 57.03 162 CYS A C 1
ATOM 1271 O O . CYS A 1 162 ? 8.043 0.989 -30.321 1.00 57.03 162 CYS A O 1
ATOM 1273 N N . ILE A 1 163 ? 9.052 0.385 -32.226 1.00 54.44 163 ILE A N 1
ATOM 1274 C CA . ILE A 1 163 ? 9.497 1.746 -32.597 1.00 54.44 163 ILE A CA 1
ATOM 1275 C C . ILE A 1 163 ? 8.337 2.631 -33.098 1.00 54.44 163 ILE A C 1
ATOM 1277 O O . ILE A 1 163 ? 8.476 3.844 -33.155 1.00 54.44 163 ILE A O 1
ATOM 1281 N N . LEU A 1 164 ? 7.176 2.052 -33.414 1.00 45.47 164 LEU A N 1
ATOM 1282 C CA . LEU A 1 164 ? 6.018 2.764 -33.978 1.00 45.47 164 LEU A CA 1
ATOM 1283 C C . LEU A 1 164 ? 5.062 3.387 -32.935 1.00 45.47 164 LEU A C 1
ATOM 1285 O O . LEU A 1 164 ? 3.977 3.819 -33.306 1.00 45.47 164 LEU A O 1
ATOM 1289 N N . LEU A 1 165 ? 5.431 3.405 -31.648 1.00 41.72 165 LEU A N 1
ATOM 1290 C CA . LEU A 1 165 ? 4.574 3.857 -30.534 1.00 41.72 165 LEU A CA 1
ATOM 1291 C C . LEU A 1 165 ? 5.143 5.048 -29.731 1.00 41.72 165 LEU A C 1
ATOM 1293 O O . LEU A 1 165 ? 4.712 5.282 -28.603 1.00 41.72 165 LEU A O 1
ATOM 1297 N N . ILE A 1 166 ? 6.096 5.793 -30.300 1.00 35.94 166 ILE A N 1
ATOM 1298 C CA . ILE A 1 166 ? 6.570 7.099 -29.800 1.00 35.94 166 ILE A CA 1
ATOM 1299 C C . ILE A 1 166 ? 6.240 8.139 -30.865 1.00 35.94 166 ILE A C 1
ATOM 1301 O O . ILE A 1 166 ? 5.734 9.215 -30.486 1.00 35.94 166 ILE A O 1
#

Secondary structure (DSSP, 8-state):
---TTEE-HHHHHHHHHHHHT--S---THHHHHHHHHHHHHHHHHHHHH-HHHHHTS-S---S--S----EE-GGGGTTS-HHHHHHHHHHH-S-EE--SPPPTTS-----SSS-EES--SGGGGSHHHHHHHHHHHS-S-------TT---SS--GGGGGGGGG-

Sequence (166 aa):
MFEVGKLSDESLESFLVELEKIADVGEGEARRYFDHALSLRDTIVFLRRNPELMACTDENKNGSAGLGLDLLRCESLQNLDQETCSRLLNKNYSLLISMAPLTNEIRPVSSCTPPHLGPPIPEVSSVWFKLFIYSLTKCGPPSLLLTKGTRLRILPKIFRVCILLI

Organism: Araneus ventricosus (NCBI:txid182803)

Foldseek 3Di:
DPPQFKDWQVNVVVVLVVLVPDDCPDDDPRNVVNVLSVLVSVVVCCQFQPVVNVVVDDPDDPDDRGDTDMGGDQVSCPVDDLVVSQVVCLVPDQEAEDSDQDAPVGQFNPDVPSHYYDDRDNCCVDPVVVVVVCVVVVDDQDDDDDDPPDDDPDDPPSCPVVPPPD

InterPro domains:
  IPR028097 FAM91, C-terminal domain [PF14648] (1-162)
  IPR039199 FAM91 [PTHR28441] (1-162)

pLDDT: mean 76.12, std 13.27, range [35.94, 93.69]